Protein AF-A0A969IN77-F1 (afdb_monomer)

Radius of gyration: 29.89 Å; Cα contacts (8 Å, |Δi|>4): 92; chains: 1; bounding box: 86×28×62 Å

Foldseek 3Di:
DDDDDDDDDDDDDPDPPPDPPPPPDDDFFDKDKDKDFDPVCVVVVQVVQQVCLCVPPVFGWAWDDWDDDPGMIMTMTGGD

Sequence (80 aa):
MFSRHILVALTCALALASCATSQRTKATAPTVTFEFSDEDEFDVIAERADLYCAEEYGRDADLIDRDADDDNYEVTFACK

pLDDT: mean 81.06, std 17.88, range [42.72, 98.12]

Nearest PDB structures (foldseek):
  4feu-assembly4_D  TM=5.007E-01  e=4.563E-01  Acinetobacter baumannii AYE
  4fex-assembly2_B  TM=4.306E-01  e=3.755E-01  Acinetobacter baumannii AYE
  4gkh-assembly18_K  TM=3.993E-01  e=5.197E-01  Acinetobacter baumannii AYE
  4gki-assembly6_F  TM=5.173E-01  e=9.954E-01  Acinetobacter baumannii AYE
  4few-assembly8_D  TM=3.514E-01  e=4.869E-01  Acinetobacter baumannii AYE

Solvent-accessible surface area (backbone atoms only — not comparable to full-atom values): 5203 Å² total; per-residue (Å²): 135,88,83,78,85,84,73,90,78,93,82,80,77,88,76,90,76,79,80,81,74,77,76,82,77,75,84,73,67,56,72,50,75,48,79,46,73,50,79,85,48,48,67,60,52,51,52,52,43,27,52,49,19,38,72,78,69,71,21,47,48,41,82,74,47,74,49,77,50,103,72,46,34,38,40,31,28,33,36,93

Mean predicted aligned error: 13.35 Å

Secondary structure (DSSP, 8-state):
------------------------PPPPPPEEEEEES-GGGHHHHHHHHHHHHHHHHS--EEEEEEEEETTEEEEEEEE-

Structure (mmCIF, N/CA/C/O backbone):
data_AF-A0A969IN77-F1
#
_entry.id   AF-A0A969IN77-F1
#
loop_
_atom_site.group_PDB
_atom_site.id
_atom_site.type_symbol
_atom_site.label_atom_id
_atom_site.label_alt_id
_atom_site.label_comp_id
_atom_site.label_asym_id
_atom_site.label_entity_id
_atom_site.label_seq_id
_atom_site.pdbx_PDB_ins_code
_atom_site.Cartn_x
_atom_site.Cartn_y
_atom_site.Cartn_z
_atom_site.occupancy
_atom_site.B_iso_or_equiv
_atom_site.auth_seq_id
_atom_site.auth_comp_id
_atom_site.auth_asym_id
_atom_site.auth_atom_id
_atom_site.pdbx_PDB_model_num
ATOM 1 N N . MET A 1 1 ? -74.821 20.425 43.663 1.00 43.53 1 MET A N 1
ATOM 2 C CA . MET A 1 1 ? -74.820 19.053 43.110 1.00 43.53 1 MET A CA 1
ATOM 3 C C . MET A 1 1 ? -74.363 19.162 41.664 1.00 43.53 1 MET A C 1
ATOM 5 O O . MET A 1 1 ? -75.060 19.786 40.886 1.00 43.53 1 MET A O 1
ATOM 9 N N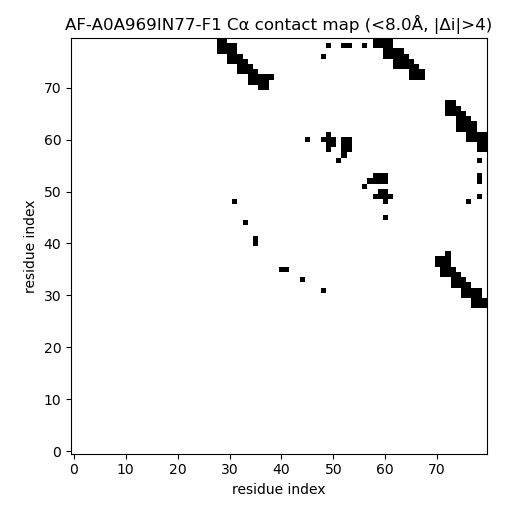 . PHE A 1 2 ? -73.054 19.012 41.442 1.00 46.28 2 PHE A N 1
ATOM 10 C CA . PHE A 1 2 ? -72.421 17.844 40.802 1.00 46.28 2 PHE A CA 1
ATOM 11 C C . PHE A 1 2 ? -72.798 17.726 39.317 1.00 46.28 2 PHE A C 1
ATOM 13 O O . PHE A 1 2 ? -73.970 17.666 39.000 1.00 46.28 2 PHE A O 1
ATOM 20 N N . SER A 1 3 ? -71.907 17.566 38.351 1.00 42.72 3 SER A N 1
ATOM 21 C CA . SER A 1 3 ? -70.450 17.512 38.282 1.00 42.72 3 SER A CA 1
ATOM 22 C C . SER A 1 3 ? -70.139 17.233 36.793 1.00 42.72 3 SER A C 1
ATOM 24 O O . SER A 1 3 ? -70.990 16.679 36.100 1.00 42.72 3 SER A O 1
ATOM 26 N N . ARG A 1 4 ? -68.893 17.481 36.365 1.00 54.28 4 ARG A N 1
ATOM 2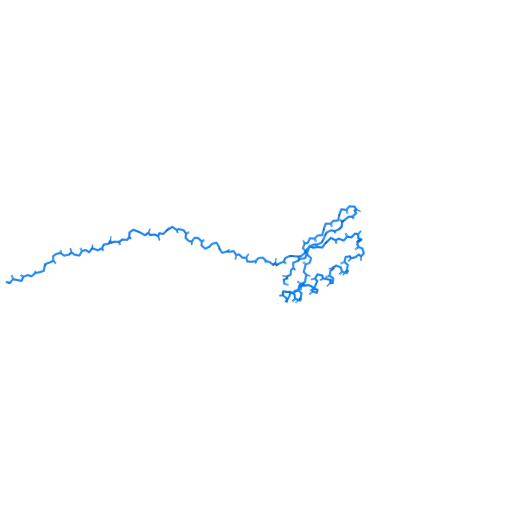7 C CA . ARG A 1 4 ? -68.213 16.848 35.206 1.00 54.28 4 ARG A CA 1
ATOM 28 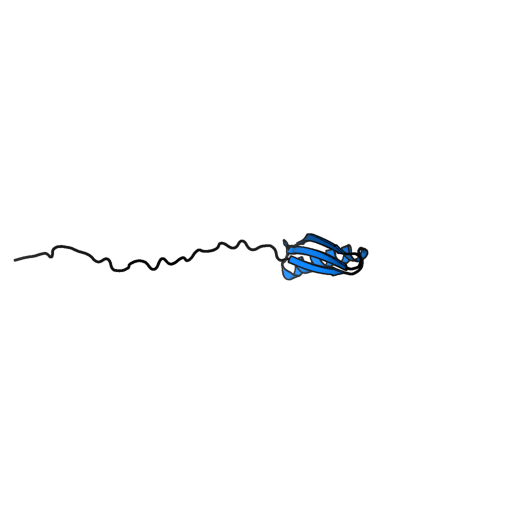C C . ARG A 1 4 ? -68.391 17.509 33.836 1.00 54.28 4 ARG A C 1
ATOM 30 O O . ARG A 1 4 ? -69.110 17.039 32.966 1.00 54.28 4 ARG A O 1
ATOM 37 N N . HIS A 1 5 ? -67.598 18.561 33.647 1.00 46.38 5 HIS A N 1
ATOM 38 C CA . HIS A 1 5 ? -66.490 18.582 32.681 1.00 46.38 5 HIS A CA 1
ATOM 39 C C . HIS A 1 5 ? -66.620 17.609 31.496 1.00 46.38 5 HIS A C 1
ATOM 41 O O . HIS A 1 5 ? -66.211 16.449 31.571 1.00 46.38 5 HIS A O 1
ATOM 47 N N . ILE A 1 6 ? -67.149 18.129 30.390 1.00 62.59 6 ILE A N 1
ATOM 48 C CA . ILE A 1 6 ? -67.063 17.515 29.067 1.00 62.59 6 ILE A CA 1
ATOM 49 C C . ILE A 1 6 ? -65.648 17.765 28.529 1.00 62.59 6 ILE A C 1
ATOM 51 O O . ILE A 1 6 ? -65.284 18.902 28.250 1.00 62.59 6 ILE A O 1
ATOM 55 N N . LEU A 1 7 ? -64.892 16.661 28.484 1.00 57.19 7 LEU A N 1
ATOM 56 C CA . LEU A 1 7 ? -63.873 16.242 27.508 1.00 57.19 7 LEU A CA 1
ATOM 57 C C . LEU A 1 7 ? -62.811 17.285 27.074 1.00 57.19 7 LEU A C 1
ATOM 59 O O . LEU A 1 7 ? -63.129 18.279 26.440 1.00 57.19 7 LEU A O 1
ATOM 63 N N . VAL A 1 8 ? -61.527 17.136 27.459 1.00 56.34 8 VAL A N 1
ATOM 64 C CA . VAL A 1 8 ? -60.526 16.203 26.855 1.00 56.34 8 VAL A CA 1
ATOM 65 C C . VAL A 1 8 ? -60.304 16.572 25.380 1.00 56.34 8 VAL A C 1
ATOM 67 O O . VAL A 1 8 ? -61.264 16.618 24.630 1.00 56.34 8 VAL A O 1
ATOM 70 N N . ALA A 1 9 ? -59.121 16.808 24.821 1.00 51.53 9 ALA A N 1
ATOM 71 C CA . ALA A 1 9 ? -57.714 16.723 25.200 1.00 51.53 9 ALA A CA 1
ATOM 72 C C . ALA A 1 9 ? -56.969 17.551 24.125 1.00 51.53 9 ALA A C 1
ATOM 74 O O . ALA A 1 9 ? -57.400 17.612 22.979 1.00 51.53 9 ALA A O 1
ATOM 75 N N . LEU A 1 10 ? -55.971 18.360 24.472 1.00 58.62 10 LEU A N 1
ATOM 76 C CA . LEU A 1 10 ? -54.559 17.972 24.400 1.00 58.62 10 LEU A CA 1
ATOM 77 C C . LEU A 1 10 ? -54.169 17.264 23.086 1.00 58.62 10 LEU A C 1
ATOM 79 O O . LEU A 1 10 ? -54.159 16.043 23.041 1.00 58.62 10 LEU A O 1
ATOM 83 N N . THR A 1 11 ? -53.725 18.028 22.087 1.00 55.72 11 THR A N 1
ATOM 84 C CA . THR A 1 11 ? -52.656 17.597 21.163 1.00 55.72 11 THR A CA 1
ATOM 85 C C . THR A 1 11 ? -51.865 18.819 20.702 1.00 55.72 11 THR A C 1
ATOM 87 O O . THR A 1 11 ? -52.051 19.355 19.613 1.00 55.72 11 THR A O 1
ATOM 90 N N . CYS A 1 12 ? -50.988 19.277 21.599 1.00 50.66 12 CYS A N 1
ATOM 91 C CA . CYS A 1 12 ? -49.740 19.935 21.230 1.00 50.66 12 CYS A CA 1
ATOM 92 C C . CYS A 1 12 ? -48.865 18.976 20.405 1.00 50.66 12 CYS A C 1
ATOM 94 O O . CYS A 1 12 ? -48.973 17.762 20.555 1.00 50.66 12 CYS A O 1
ATOM 96 N N . ALA A 1 13 ? -47.925 19.565 19.661 1.00 53.69 13 ALA A N 1
ATOM 97 C CA . ALA A 1 13 ? -46.800 18.930 18.970 1.00 53.69 13 ALA A CA 1
ATOM 98 C C . ALA A 1 13 ? -47.115 18.334 17.586 1.00 53.69 13 ALA A C 1
ATOM 100 O O . ALA A 1 13 ? -47.127 17.121 17.386 1.00 53.69 13 ALA A O 1
ATOM 101 N N . LEU A 1 14 ? -47.253 19.221 16.589 1.00 56.22 14 LEU A N 1
ATOM 102 C CA . LEU A 1 14 ? -46.842 18.855 15.235 1.00 56.22 14 LEU A CA 1
ATOM 103 C C . LEU A 1 14 ? -45.334 18.590 15.248 1.00 56.22 14 LEU A C 1
ATOM 105 O O . LEU A 1 14 ? -44.534 19.400 15.718 1.00 56.22 14 LEU A O 1
ATOM 109 N N . ALA A 1 15 ? -45.006 17.397 14.777 1.00 56.62 15 ALA A N 1
ATOM 110 C CA . ALA A 1 15 ? -43.722 16.746 14.861 1.00 56.62 15 ALA A CA 1
ATOM 111 C C . ALA A 1 15 ? -42.599 17.509 14.145 1.00 56.62 15 ALA A C 1
ATOM 113 O O . ALA A 1 15 ? -42.649 17.757 12.941 1.00 56.62 15 ALA A O 1
ATOM 114 N N . LEU A 1 16 ? -41.523 17.760 14.889 1.00 55.91 16 LEU A N 1
ATOM 115 C CA . LEU A 1 16 ? -40.170 17.854 14.354 1.00 55.91 16 LEU A CA 1
ATOM 116 C C . LEU A 1 16 ? -39.767 16.456 13.859 1.00 55.91 16 LEU A C 1
ATOM 118 O O . LEU A 1 16 ? -39.175 15.674 14.595 1.00 55.91 16 LEU A O 1
ATOM 122 N N . ALA A 1 17 ? -40.136 16.120 12.628 1.00 59.09 17 ALA A N 1
ATOM 123 C CA . ALA A 1 17 ? -39.650 14.928 11.935 1.00 59.09 17 ALA A CA 1
ATOM 124 C C . ALA A 1 17 ? -38.921 15.339 10.649 1.00 59.09 17 ALA A C 1
ATOM 126 O O . ALA A 1 17 ? -39.195 14.850 9.558 1.00 59.09 17 ALA A O 1
ATOM 127 N N . SER A 1 18 ? -37.999 16.292 10.770 1.00 54.41 18 SER A N 1
ATOM 128 C CA . SER A 1 18 ? -37.032 16.604 9.722 1.00 54.41 18 SER A CA 1
ATOM 129 C C . SER A 1 18 ? -35.896 15.580 9.778 1.00 54.41 18 SER A C 1
ATOM 131 O O . SER A 1 18 ? -35.052 15.635 10.667 1.00 54.41 18 SER A O 1
ATOM 133 N N . CYS A 1 19 ? -35.943 14.625 8.845 1.00 57.97 19 CYS A N 1
ATOM 134 C CA . CYS A 1 19 ? -3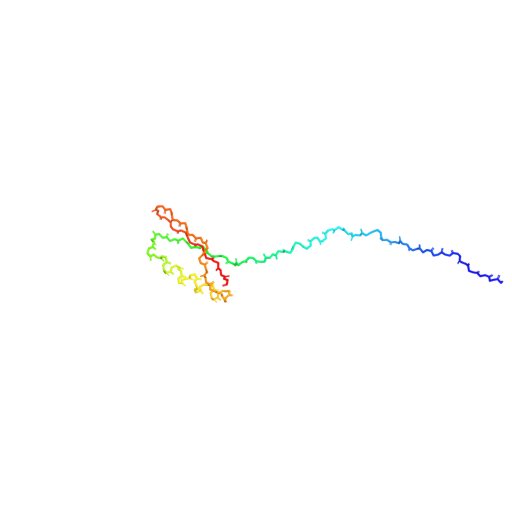4.868 13.767 8.340 1.00 57.97 19 CYS A CA 1
ATOM 135 C C . CYS A 1 19 ? -33.573 13.691 9.168 1.00 57.97 19 CYS A C 1
ATOM 137 O O . CYS A 1 19 ? -32.564 14.294 8.813 1.00 57.97 19 CYS A O 1
ATOM 139 N N . ALA A 1 20 ? -33.546 12.814 10.167 1.00 60.06 20 ALA A N 1
ATOM 140 C CA . ALA A 1 20 ? -32.320 12.096 10.497 1.00 60.06 20 ALA A CA 1
ATOM 141 C C . ALA A 1 20 ? -32.283 10.822 9.639 1.00 60.06 20 ALA A C 1
ATOM 143 O O . ALA A 1 20 ? -32.517 9.717 10.125 1.00 60.06 20 ALA A O 1
ATOM 144 N N . THR A 1 21 ? -32.051 10.971 8.329 1.00 63.22 21 THR A N 1
ATOM 145 C CA . THR A 1 21 ? -31.628 9.828 7.512 1.00 63.22 21 THR A CA 1
ATOM 146 C C . THR A 1 21 ? -30.263 9.427 8.044 1.00 63.22 21 THR A C 1
ATOM 148 O O . THR A 1 21 ? -29.260 10.080 7.769 1.00 63.22 21 THR A O 1
ATOM 151 N N . SER A 1 22 ? -30.220 8.373 8.856 1.00 63.28 22 SER A N 1
ATOM 152 C CA . SER A 1 22 ? -28.978 7.675 9.152 1.00 63.28 22 SER A CA 1
ATOM 153 C C . SER A 1 22 ? -28.481 7.086 7.834 1.00 63.28 22 SER A C 1
ATOM 155 O O . SER A 1 22 ? -28.877 5.985 7.451 1.00 63.28 22 SER A O 1
ATOM 157 N N . GLN A 1 23 ? -27.658 7.832 7.093 1.00 67.00 23 GLN A N 1
ATOM 158 C CA . GLN A 1 23 ? -26.872 7.249 6.014 1.00 67.00 23 GLN A CA 1
ATOM 159 C C . GLN A 1 23 ? -25.974 6.207 6.675 1.00 67.00 23 GLN A C 1
ATOM 161 O O . GLN A 1 23 ? -25.014 6.540 7.364 1.00 67.00 23 GLN A O 1
ATOM 166 N N . ARG A 1 24 ? -26.349 4.932 6.548 1.00 64.81 24 ARG A N 1
ATOM 167 C CA . ARG A 1 24 ? -25.528 3.814 6.999 1.00 64.81 24 ARG A CA 1
ATOM 168 C C . ARG A 1 24 ? -24.333 3.750 6.056 1.00 64.81 24 ARG A C 1
ATOM 170 O O . ARG A 1 24 ? -24.402 3.118 5.007 1.00 64.81 24 ARG A O 1
ATOM 177 N N . THR A 1 25 ? -23.266 4.455 6.403 1.00 68.81 25 THR A N 1
ATOM 178 C CA . THR A 1 25 ? -21.990 4.335 5.711 1.00 68.81 25 THR A CA 1
ATOM 179 C C . THR A 1 25 ? -21.389 2.988 6.096 1.00 68.81 25 THR A C 1
ATOM 181 O O . THR A 1 25 ? -21.214 2.667 7.272 1.00 68.81 25 THR A O 1
ATOM 184 N N . LYS A 1 26 ? -21.151 2.135 5.100 1.00 74.25 26 LYS A N 1
ATOM 185 C CA . LYS A 1 26 ? -20.312 0.953 5.284 1.00 74.25 26 LYS A CA 1
ATOM 186 C C . LYS A 1 26 ? -18.873 1.445 5.176 1.00 74.25 26 LYS A C 1
ATOM 188 O O . LYS A 1 26 ? -18.517 1.989 4.136 1.00 74.25 26 LYS A O 1
ATOM 193 N N . ALA A 1 27 ? -18.084 1.301 6.238 1.00 75.44 27 ALA A N 1
ATOM 194 C CA . ALA A 1 27 ? -16.659 1.603 6.172 1.00 75.44 27 ALA A CA 1
ATOM 195 C C . ALA A 1 27 ? -16.005 0.693 5.119 1.00 75.44 27 ALA A C 1
ATOM 197 O O . ALA A 1 27 ? -16.222 -0.523 5.127 1.00 75.44 27 ALA A O 1
ATOM 198 N N . THR A 1 28 ? -15.274 1.290 4.183 1.00 83.88 28 THR A N 1
ATOM 199 C CA . THR A 1 28 ? -14.406 0.576 3.243 1.00 83.88 28 THR A CA 1
ATOM 200 C C . THR A 1 28 ? -13.059 0.303 3.901 1.00 83.88 28 THR A C 1
ATOM 202 O O . THR A 1 28 ? -12.677 1.002 4.841 1.00 83.88 28 THR A O 1
ATOM 205 N N . ALA A 1 29 ? -12.363 -0.734 3.432 1.00 89.50 29 ALA A N 1
ATOM 206 C CA . ALA A 1 29 ? -11.005 -1.017 3.881 1.00 89.50 29 ALA A CA 1
ATOM 207 C C . ALA A 1 29 ? -10.096 0.198 3.595 1.00 89.50 29 ALA A C 1
ATOM 209 O O . ALA A 1 29 ? -10.259 0.811 2.533 1.00 89.50 29 ALA A O 1
ATOM 210 N N . PRO A 1 30 ? -9.184 0.564 4.514 1.00 93.44 30 PRO A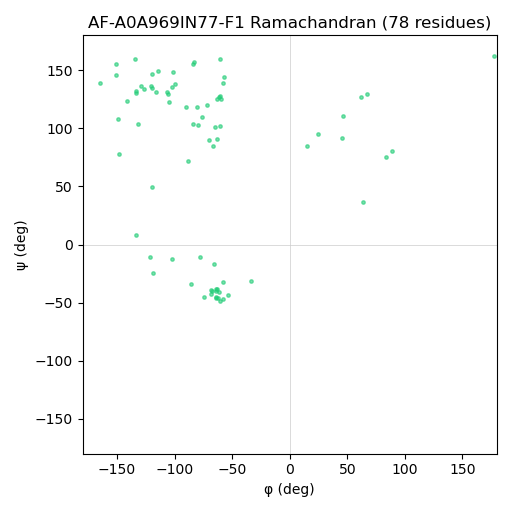 N 1
ATOM 211 C CA . PRO A 1 30 ? -8.146 1.551 4.238 1.00 93.44 30 PRO A CA 1
ATOM 212 C C . PRO A 1 30 ? -7.309 1.125 3.033 1.00 93.44 30 PRO A C 1
ATOM 214 O O . PRO A 1 30 ? -7.049 -0.066 2.854 1.00 93.44 30 PRO A O 1
ATOM 217 N N . THR A 1 31 ? -6.885 2.094 2.227 1.00 96.06 31 THR A N 1
ATOM 218 C CA . THR A 1 31 ? -6.024 1.862 1.067 1.00 96.06 31 THR A CA 1
ATOM 219 C C . THR A 1 31 ? -4.715 2.618 1.210 1.00 96.06 31 THR A C 1
ATOM 221 O O . THR A 1 31 ? -4.690 3.720 1.761 1.00 96.06 31 THR A O 1
ATOM 224 N N . VAL A 1 32 ? -3.645 2.032 0.687 1.00 94.88 32 VAL A N 1
ATOM 225 C CA . VAL A 1 32 ? -2.310 2.629 0.636 1.00 94.88 32 VAL A CA 1
ATOM 226 C C . VAL A 1 32 ? -1.770 2.543 -0.776 1.00 94.88 32 VAL A C 1
ATOM 228 O O . VAL A 1 32 ? -1.902 1.503 -1.416 1.00 94.88 32 VAL A O 1
ATOM 231 N N . THR A 1 33 ? -1.170 3.632 -1.240 1.00 95.81 33 THR A N 1
ATOM 232 C CA . THR A 1 33 ? -0.648 3.760 -2.600 1.00 95.81 33 THR A CA 1
ATOM 233 C C . THR A 1 33 ? 0.844 4.046 -2.541 1.00 95.81 33 THR A C 1
ATOM 235 O O . THR A 1 33 ? 1.294 4.848 -1.718 1.00 95.81 33 THR A O 1
ATOM 238 N N . PHE A 1 34 ? 1.609 3.374 -3.394 1.00 93.19 34 PHE A N 1
ATOM 239 C CA . PHE A 1 34 ? 3.047 3.548 -3.520 1.00 93.19 34 PHE A CA 1
ATOM 240 C C . PHE A 1 34 ? 3.411 3.837 -4.969 1.00 93.19 34 PHE A C 1
ATOM 242 O O . PHE A 1 34 ? 2.979 3.119 -5.865 1.00 93.19 34 PHE A O 1
ATOM 249 N N . GLU A 1 35 ? 4.254 4.845 -5.160 1.00 93.69 35 GLU A N 1
ATOM 250 C CA . GLU A 1 35 ? 4.907 5.141 -6.432 1.00 93.69 35 GLU A CA 1
ATOM 251 C C . GLU A 1 35 ? 6.337 4.585 -6.404 1.00 93.69 35 GLU A C 1
ATOM 253 O O . GLU A 1 35 ? 7.028 4.687 -5.380 1.00 93.69 35 GLU A O 1
ATOM 258 N N . PHE A 1 36 ? 6.770 3.977 -7.503 1.00 90.31 36 PHE A N 1
ATOM 259 C CA . PHE A 1 36 ? 8.088 3.366 -7.654 1.00 90.31 36 PHE A CA 1
ATOM 260 C C . PHE A 1 36 ? 8.545 3.417 -9.120 1.00 90.31 36 PHE A C 1
ATOM 262 O O . PHE A 1 36 ? 7.734 3.555 -10.032 1.00 90.31 36 PHE A O 1
ATOM 269 N N . SER A 1 37 ? 9.859 3.383 -9.354 1.00 88.50 37 SER A N 1
ATOM 270 C CA . SER A 1 37 ? 10.447 3.661 -10.679 1.00 88.50 37 SER A CA 1
ATOM 271 C C . SER A 1 37 ? 10.874 2.421 -11.458 1.00 88.50 37 SER A C 1
ATOM 273 O O . SER A 1 37 ? 11.192 2.525 -12.639 1.00 88.50 37 SER A O 1
ATOM 275 N N . ASP A 1 38 ? 10.925 1.263 -10.807 1.00 86.31 38 ASP A N 1
ATOM 276 C CA . ASP A 1 38 ? 11.408 0.021 -11.406 1.00 86.31 38 ASP A CA 1
ATOM 277 C C . ASP A 1 38 ? 10.441 -1.119 -11.093 1.00 86.31 38 ASP A C 1
ATOM 279 O O . ASP A 1 38 ? 10.077 -1.328 -9.939 1.00 86.31 38 ASP A O 1
ATOM 283 N N . GLU A 1 39 ? 10.032 -1.875 -12.109 1.00 83.25 39 GLU A N 1
ATOM 284 C CA . GLU A 1 39 ? 9.113 -2.996 -11.929 1.00 83.25 39 GLU A CA 1
ATOM 285 C C . GLU A 1 39 ? 9.658 -4.040 -10.939 1.00 83.25 39 GLU A C 1
ATOM 287 O O . GLU A 1 39 ? 8.888 -4.627 -10.173 1.00 83.25 39 GLU A O 1
ATOM 292 N N . ASP A 1 40 ? 10.983 -4.210 -10.897 1.00 85.56 40 ASP A N 1
ATOM 293 C CA . ASP A 1 40 ? 11.665 -5.140 -9.995 1.00 85.56 40 ASP A CA 1
ATOM 294 C C . ASP A 1 40 ? 11.522 -4.735 -8.511 1.00 85.56 40 ASP A C 1
ATOM 296 O O . ASP A 1 40 ? 11.724 -5.558 -7.614 1.00 85.56 40 ASP A O 1
ATOM 300 N N . GLU A 1 41 ? 11.128 -3.490 -8.215 1.00 90.94 41 GLU A N 1
ATOM 301 C CA . GLU A 1 41 ? 10.837 -3.034 -6.850 1.00 90.94 41 GLU A CA 1
ATOM 302 C C . GLU A 1 41 ? 9.464 -3.496 -6.344 1.00 90.94 41 GLU A C 1
ATOM 304 O O . GLU A 1 41 ? 9.197 -3.390 -5.144 1.00 90.94 41 GLU A O 1
ATOM 309 N N . PHE A 1 42 ? 8.600 -4.048 -7.205 1.00 91.06 42 PHE A N 1
ATOM 310 C CA . PHE A 1 42 ? 7.242 -4.442 -6.825 1.00 91.06 42 PHE 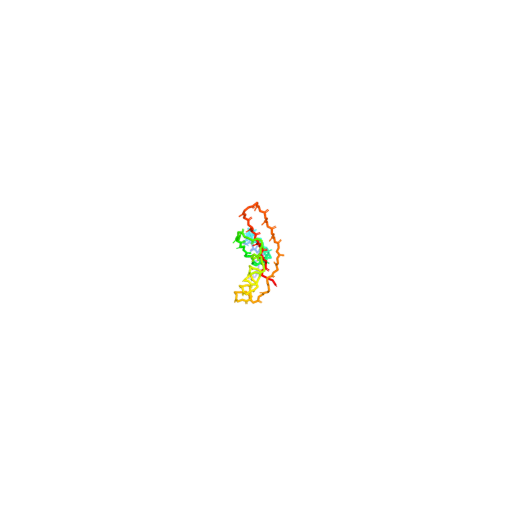A CA 1
ATOM 311 C C . PHE A 1 42 ? 7.211 -5.379 -5.609 1.00 91.06 42 PHE A C 1
ATOM 313 O O . PHE A 1 42 ? 6.412 -5.157 -4.702 1.00 91.06 42 PHE A O 1
ATOM 320 N N . ASP A 1 43 ? 8.092 -6.382 -5.544 1.00 93.56 43 ASP A N 1
ATOM 321 C CA . ASP A 1 43 ? 8.130 -7.334 -4.422 1.00 93.56 43 ASP A CA 1
ATOM 322 C C . ASP A 1 43 ? 8.480 -6.641 -3.095 1.00 93.56 43 ASP A C 1
ATOM 324 O O . ASP A 1 43 ? 7.878 -6.922 -2.057 1.00 93.56 43 ASP A O 1
ATOM 328 N N . VAL A 1 44 ? 9.399 -5.672 -3.135 1.00 95.06 44 VAL A N 1
ATOM 329 C CA . VAL A 1 44 ? 9.778 -4.859 -1.968 1.00 95.06 44 VAL A CA 1
ATOM 330 C C . VAL A 1 44 ? 8.615 -3.965 -1.539 1.00 95.06 44 VAL A C 1
ATOM 332 O O . VAL A 1 44 ? 8.354 -3.797 -0.346 1.00 95.06 44 VAL A O 1
ATOM 335 N N . ILE A 1 45 ? 7.896 -3.389 -2.503 1.00 96.19 45 ILE A N 1
ATOM 336 C CA . ILE A 1 45 ? 6.725 -2.553 -2.236 1.00 96.19 45 ILE A CA 1
ATOM 337 C C . ILE A 1 45 ? 5.569 -3.384 -1.669 1.00 96.19 45 ILE A C 1
ATOM 339 O O . ILE A 1 45 ? 4.904 -2.925 -0.741 1.00 96.19 45 ILE A O 1
ATOM 343 N N . ALA A 1 46 ? 5.361 -4.605 -2.162 1.00 95.94 46 ALA A N 1
ATOM 344 C CA . ALA A 1 46 ? 4.355 -5.526 -1.650 1.00 95.94 46 ALA A CA 1
ATOM 345 C C . ALA A 1 46 ? 4.655 -5.947 -0.202 1.00 95.94 46 ALA A C 1
ATOM 347 O O . ALA A 1 46 ? 3.767 -5.866 0.646 1.00 95.94 46 ALA A O 1
ATOM 348 N N . GLU A 1 47 ? 5.905 -6.305 0.116 1.00 97.06 47 GLU A N 1
ATOM 349 C CA . GLU A 1 47 ? 6.320 -6.608 1.496 1.00 97.06 47 GLU A CA 1
ATOM 350 C C . GLU A 1 47 ? 6.147 -5.388 2.415 1.00 97.06 47 GLU A C 1
ATOM 352 O O . GLU A 1 47 ? 5.649 -5.502 3.536 1.00 97.06 47 GLU A O 1
ATOM 357 N N . ARG A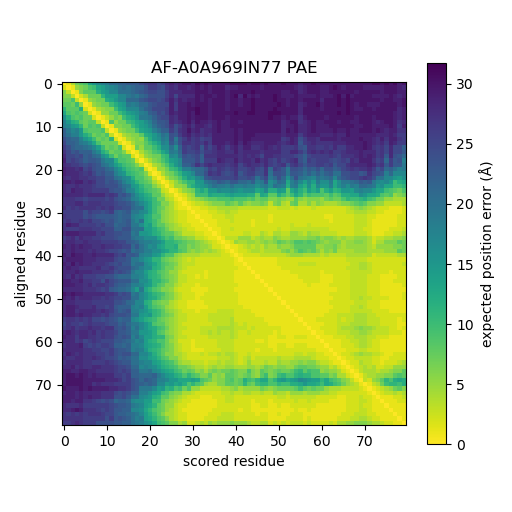 1 48 ? 6.489 -4.187 1.926 1.00 96.75 48 ARG A N 1
ATOM 358 C CA . ARG A 1 48 ? 6.281 -2.940 2.675 1.00 96.75 48 ARG A CA 1
ATOM 359 C C . ARG A 1 48 ? 4.801 -2.655 2.928 1.00 96.75 48 ARG A C 1
ATOM 361 O O . ARG A 1 48 ? 4.461 -2.167 4.006 1.00 96.75 48 ARG A O 1
ATOM 368 N N . ALA A 1 49 ? 3.938 -2.916 1.950 1.00 97.38 49 ALA A N 1
ATOM 369 C CA . ALA A 1 49 ? 2.498 -2.742 2.088 1.00 97.38 49 ALA A CA 1
ATOM 370 C C . ALA A 1 49 ? 1.928 -3.691 3.146 1.00 97.38 49 ALA A C 1
ATOM 372 O O . ALA A 1 49 ? 1.164 -3.247 4.003 1.00 97.38 49 ALA A O 1
ATOM 373 N N . ASP A 1 50 ? 2.339 -4.961 3.117 1.00 97.56 50 ASP A N 1
ATOM 374 C CA . ASP A 1 50 ? 1.910 -5.976 4.081 1.00 97.56 50 ASP A CA 1
ATOM 375 C C . ASP A 1 50 ? 2.315 -5.602 5.508 1.00 97.56 50 ASP A C 1
ATOM 377 O O . ASP A 1 50 ? 1.466 -5.528 6.397 1.00 97.56 50 ASP A O 1
ATOM 381 N N . LEU A 1 51 ? 3.582 -5.221 5.705 1.00 98.12 51 LEU A N 1
ATOM 382 C CA . LEU A 1 51 ? 4.073 -4.744 6.996 1.00 98.12 51 LEU A CA 1
ATOM 383 C C . LEU A 1 51 ? 3.275 -3.528 7.493 1.00 98.12 51 LEU A C 1
ATOM 385 O O . LEU A 1 51 ? 2.838 -3.503 8.641 1.00 98.12 51 LEU A O 1
ATOM 389 N N . TYR A 1 52 ? 3.043 -2.534 6.630 1.00 96.81 52 TYR A N 1
ATOM 390 C CA . TYR A 1 52 ? 2.294 -1.334 7.003 1.00 96.81 52 TYR A CA 1
ATOM 391 C C . TYR A 1 52 ? 0.847 -1.657 7.397 1.00 96.81 52 TYR A C 1
ATOM 393 O O . TYR A 1 52 ? 0.358 -1.178 8.421 1.00 96.81 52 TYR A O 1
ATOM 401 N N . CYS A 1 53 ? 0.154 -2.489 6.616 1.00 97.44 53 CYS A N 1
ATOM 402 C CA . CYS A 1 53 ? -1.208 -2.904 6.940 1.00 97.44 53 CYS A CA 1
ATOM 403 C C . CYS A 1 53 ? -1.260 -3.710 8.251 1.00 97.44 53 CYS A C 1
ATOM 405 O O . CYS A 1 53 ? -2.183 -3.516 9.057 1.00 97.44 53 CYS A O 1
ATOM 407 N N . ALA A 1 54 ? -0.261 -4.559 8.502 1.00 97.44 54 ALA A N 1
ATOM 408 C CA . ALA A 1 54 ? -0.173 -5.368 9.709 1.00 97.44 54 ALA A CA 1
ATOM 409 C C . ALA A 1 54 ? 0.091 -4.507 10.953 1.00 97.44 54 ALA A C 1
ATOM 411 O O . ALA A 1 54 ? -0.554 -4.704 11.985 1.00 97.44 54 ALA A O 1
ATOM 412 N N . GLU A 1 55 ? 0.991 -3.528 10.860 1.00 97.50 55 GLU A N 1
ATOM 413 C CA . GLU A 1 55 ? 1.364 -2.654 11.976 1.00 97.50 55 GLU A CA 1
ATOM 414 C C . GLU A 1 55 ? 0.278 -1.617 12.303 1.00 97.50 55 GLU A C 1
ATOM 416 O O . GLU A 1 55 ? -0.080 -1.452 13.472 1.00 97.50 55 GLU A O 1
ATOM 421 N N . GLU A 1 56 ? -0.288 -0.951 11.293 1.00 97.00 56 GLU A N 1
ATOM 422 C CA . GLU A 1 56 ? -1.228 0.162 11.496 1.00 97.00 56 GLU A CA 1
ATOM 423 C C . GLU A 1 56 ? -2.680 -0.299 11.676 1.00 97.00 56 GLU A C 1
ATOM 425 O O . GLU A 1 56 ? -3.449 0.307 12.428 1.00 97.00 56 GLU A O 1
ATOM 430 N N . TYR A 1 57 ? -3.077 -1.381 10.997 1.00 95.2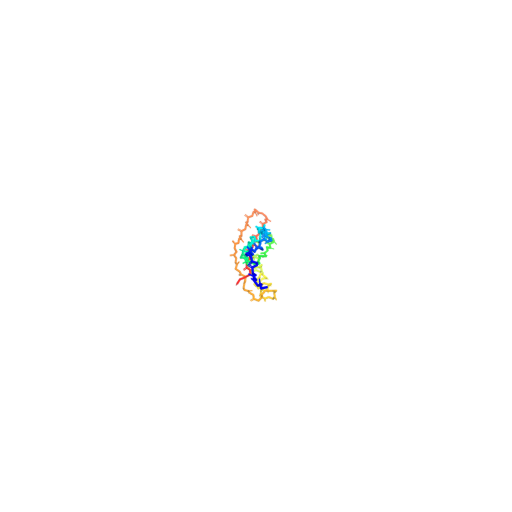5 57 TYR A N 1
ATOM 431 C CA . TYR A 1 57 ? -4.470 -1.841 10.974 1.00 95.25 57 TYR A CA 1
ATOM 432 C C . TYR A 1 57 ? -4.663 -3.268 11.498 1.00 95.25 57 TYR A C 1
ATOM 434 O O . TYR A 1 57 ? -5.810 -3.669 11.728 1.00 95.25 57 TYR A O 1
ATOM 442 N N . GLY A 1 58 ? -3.586 -4.033 11.714 1.00 96.38 58 GLY A N 1
ATOM 443 C CA . GLY A 1 58 ? -3.669 -5.446 12.088 1.00 96.38 58 GLY A CA 1
ATOM 444 C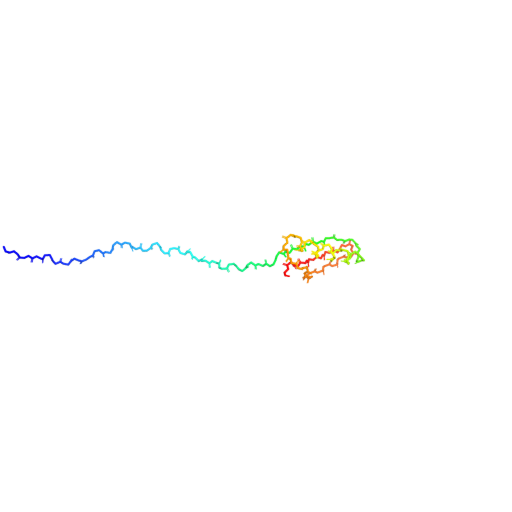 C . GLY A 1 58 ? -4.310 -6.300 10.993 1.00 96.38 58 GLY A C 1
ATOM 445 O O . GLY A 1 58 ? -5.122 -7.175 11.309 1.00 96.38 58 GLY A O 1
ATOM 446 N N . ARG A 1 59 ? -4.034 -5.978 9.724 1.00 95.81 59 ARG A N 1
ATOM 447 C CA . ARG A 1 59 ? -4.608 -6.605 8.522 1.00 95.81 59 ARG A CA 1
ATOM 448 C C . ARG A 1 59 ? -3.525 -6.907 7.497 1.00 95.81 59 ARG A C 1
ATOM 450 O O . ARG A 1 59 ? -2.502 -6.240 7.507 1.00 95.81 59 ARG A O 1
ATOM 457 N N . ASP A 1 60 ? -3.808 -7.823 6.583 1.00 96.75 60 ASP A N 1
ATOM 458 C CA . ASP A 1 60 ? -2.903 -8.125 5.476 1.00 96.75 60 ASP A CA 1
ATOM 459 C C . ASP A 1 60 ? -3.120 -7.114 4.336 1.00 96.75 60 ASP A C 1
ATOM 461 O O . ASP A 1 60 ? -4.187 -6.484 4.231 1.00 96.75 60 ASP A O 1
ATOM 465 N N . ALA A 1 61 ? -2.106 -6.938 3.490 1.00 97.50 61 ALA A N 1
ATOM 466 C CA . ALA A 1 61 ? -2.216 -6.099 2.301 1.00 97.50 61 ALA A CA 1
ATOM 467 C C . ALA A 1 61 ? -2.688 -6.908 1.087 1.00 97.50 61 ALA A C 1
ATOM 469 O O . ALA A 1 61 ? -1.989 -7.785 0.588 1.00 97.50 61 ALA A O 1
ATOM 470 N N . ASP A 1 62 ? -3.843 -6.537 0.539 1.00 97.44 62 ASP A N 1
ATOM 471 C CA . ASP A 1 62 ? -4.360 -7.103 -0.705 1.00 97.44 62 ASP A CA 1
ATOM 472 C C . ASP A 1 62 ? -4.181 -6.108 -1.851 1.00 97.44 62 ASP A C 1
ATOM 474 O O . ASP A 1 62 ? -4.727 -5.004 -1.805 1.00 97.44 62 ASP A O 1
ATOM 478 N N . LEU A 1 63 ? -3.474 -6.506 -2.910 1.00 96.00 63 LEU A N 1
ATOM 479 C CA . LEU A 1 63 ? -3.340 -5.707 -4.129 1.00 96.00 63 LEU A CA 1
ATOM 480 C C . LEU A 1 63 ? -4.724 -5.441 -4.742 1.00 96.00 63 LEU A C 1
ATOM 482 O O . LEU A 1 63 ? -5.472 -6.383 -5.020 1.00 96.00 63 LEU A O 1
ATOM 486 N N . ILE A 1 64 ? -5.059 -4.170 -4.967 1.00 96.31 64 ILE A N 1
ATOM 487 C CA . ILE A 1 64 ? -6.324 -3.778 -5.605 1.00 96.31 64 ILE A CA 1
ATOM 488 C C . ILE A 1 64 ? -6.135 -3.022 -6.913 1.00 96.31 64 ILE A C 1
ATOM 490 O O . ILE A 1 64 ? -7.047 -3.057 -7.737 1.00 96.31 64 ILE A O 1
ATOM 494 N N . ASP A 1 65 ? -4.989 -2.370 -7.098 1.00 93.56 65 ASP A N 1
ATOM 495 C CA . ASP A 1 65 ? -4.691 -1.628 -8.316 1.00 93.56 65 ASP A CA 1
ATOM 496 C C . ASP A 1 65 ? -3.193 -1.601 -8.603 1.00 93.56 65 ASP A C 1
ATOM 498 O O . ASP A 1 65 ? -2.379 -1.578 -7.675 1.00 93.56 65 ASP A O 1
ATOM 502 N N . ARG A 1 66 ? -2.841 -1.618 -9.886 1.00 90.94 66 ARG A N 1
ATOM 503 C CA . ARG A 1 66 ? -1.460 -1.505 -10.354 1.00 90.94 66 ARG A CA 1
ATOM 504 C C . ARG A 1 66 ? -1.460 -0.820 -11.710 1.00 90.94 66 ARG A C 1
ATOM 506 O O . ARG A 1 66 ? -1.801 -1.449 -12.712 1.00 90.94 66 ARG A O 1
ATOM 513 N N . ASP A 1 67 ? -1.006 0.420 -11.706 1.00 90.62 67 ASP A N 1
ATOM 514 C CA . ASP A 1 67 ? -0.798 1.224 -12.896 1.00 90.62 67 ASP A CA 1
ATOM 515 C C . ASP A 1 67 ? 0.694 1.249 -13.238 1.00 90.62 67 ASP A C 1
ATOM 517 O O . ASP A 1 67 ? 1.567 1.366 -12.375 1.00 90.62 67 ASP A O 1
ATOM 521 N N . ALA A 1 68 ? 0.991 1.078 -14.520 1.00 83.12 68 ALA A N 1
ATOM 522 C CA . ALA A 1 68 ? 2.340 1.129 -15.058 1.00 83.12 68 ALA A CA 1
ATOM 523 C C . ALA A 1 68 ? 2.316 2.041 -16.284 1.00 83.12 68 ALA A C 1
ATOM 525 O O . ALA A 1 68 ? 1.827 1.641 -17.342 1.00 83.12 68 ALA A O 1
ATOM 526 N N . ASP A 1 69 ? 2.824 3.258 -16.118 1.00 83.06 69 ASP A N 1
ATOM 527 C CA . ASP A 1 69 ? 3.138 4.166 -17.218 1.00 83.06 69 ASP A CA 1
ATOM 528 C C . ASP A 1 69 ? 4.650 4.123 -17.467 1.00 83.06 69 ASP A C 1
ATOM 530 O O . ASP A 1 69 ? 5.400 3.907 -16.524 1.00 83.06 69 ASP A O 1
ATOM 534 N N . ASP A 1 70 ? 5.086 4.322 -18.719 1.00 76.06 70 ASP A N 1
ATOM 535 C CA . ASP A 1 70 ? 6.431 4.028 -19.272 1.00 76.06 70 ASP A CA 1
ATOM 536 C C . ASP A 1 70 ? 7.652 4.204 -18.327 1.00 76.06 70 ASP A C 1
ATOM 538 O O . ASP A 1 70 ? 8.615 3.454 -18.468 1.00 76.06 70 ASP A O 1
ATOM 542 N N . ASP A 1 71 ? 7.616 5.141 -17.369 1.00 80.06 71 ASP A N 1
ATOM 543 C CA . ASP A 1 71 ? 8.680 5.405 -16.385 1.00 80.06 71 ASP A CA 1
ATOM 544 C C . ASP A 1 71 ? 8.187 5.567 -14.919 1.00 80.06 71 ASP A C 1
ATOM 546 O O . ASP A 1 71 ? 8.956 5.984 -14.048 1.00 80.06 71 ASP A O 1
ATOM 550 N N . ASN A 1 72 ? 6.909 5.303 -14.623 1.00 84.62 72 ASN A N 1
ATOM 551 C CA . ASN A 1 72 ? 6.329 5.437 -13.283 1.00 84.62 72 ASN A CA 1
ATOM 552 C C . ASN A 1 72 ? 5.335 4.310 -12.996 1.00 84.62 72 ASN A C 1
ATOM 554 O O . ASN A 1 72 ? 4.341 4.137 -13.705 1.00 84.62 72 ASN A O 1
ATOM 558 N N . TYR A 1 73 ? 5.579 3.589 -11.911 1.00 91.00 73 TYR A N 1
ATOM 559 C CA . TYR A 1 73 ? 4.695 2.544 -11.433 1.00 91.00 73 TYR A CA 1
ATOM 560 C C . TYR A 1 73 ? 3.960 3.034 -10.196 1.00 91.00 73 TYR A C 1
ATOM 562 O O . TYR A 1 73 ? 4.570 3.531 -9.251 1.00 91.00 73 TYR A O 1
ATOM 570 N N . GLU A 1 74 ? 2.649 2.850 -10.188 1.00 94.44 74 GLU A N 1
ATOM 571 C CA . GLU A 1 74 ? 1.804 3.096 -9.033 1.00 94.44 74 GLU A CA 1
ATOM 572 C C . GLU A 1 74 ? 1.117 1.789 -8.639 1.00 94.44 74 GLU A C 1
ATOM 574 O O . GLU A 1 74 ? 0.615 1.033 -9.470 1.00 94.44 74 GLU A O 1
ATOM 579 N N . VAL A 1 75 ? 1.103 1.489 -7.346 1.00 96.25 75 VAL A N 1
ATOM 580 C CA . VAL A 1 75 ? 0.424 0.309 -6.818 1.00 96.25 75 VAL A CA 1
ATOM 581 C C . VAL A 1 75 ? -0.402 0.680 -5.604 1.00 96.25 75 VAL A C 1
ATOM 583 O O . VAL A 1 75 ? 0.087 1.336 -4.685 1.00 96.25 75 VAL A O 1
ATOM 586 N N . THR A 1 76 ? -1.652 0.224 -5.580 1.00 97.06 76 THR A N 1
ATOM 587 C CA . THR A 1 76 ? -2.564 0.430 -4.457 1.00 97.06 76 THR A CA 1
ATOM 588 C C . THR A 1 76 ? -2.951 -0.900 -3.819 1.00 97.06 76 THR A C 1
ATOM 590 O O . THR A 1 76 ? -3.404 -1.835 -4.484 1.00 97.06 76 THR A O 1
ATOM 593 N N . PHE A 1 77 ? -2.838 -0.959 -2.494 1.00 97.38 77 PHE A N 1
ATOM 594 C CA . PHE A 1 77 ? -3.252 -2.084 -1.660 1.00 97.38 77 PHE A CA 1
ATOM 595 C C . PHE A 1 77 ? -4.410 -1.683 -0.748 1.00 97.38 77 PHE A C 1
ATOM 597 O O . PHE A 1 77 ? -4.504 -0.535 -0.315 1.00 97.38 77 PHE A O 1
ATOM 604 N N . ALA A 1 78 ? -5.280 -2.636 -0.422 1.00 97.62 78 ALA A N 1
ATOM 605 C CA . ALA A 1 78 ? -6.290 -2.513 0.622 1.00 97.62 78 ALA A CA 1
ATOM 606 C C . ALA A 1 78 ? -5.885 -3.335 1.851 1.00 97.62 78 ALA A C 1
ATOM 608 O O . ALA A 1 78 ? -5.631 -4.529 1.725 1.00 97.62 78 ALA A O 1
ATOM 609 N N . CYS A 1 79 ? -5.912 -2.724 3.035 1.00 96.50 79 CYS A N 1
ATOM 610 C CA . CYS A 1 79 ? -5.656 -3.415 4.299 1.00 96.50 79 CYS A CA 1
ATOM 611 C C . CYS A 1 79 ? -6.947 -4.094 4.793 1.00 96.50 79 CYS A C 1
ATOM 613 O O . CYS A 1 79 ? -7.851 -3.394 5.276 1.00 96.50 79 CYS A O 1
ATOM 615 N N . LYS A 1 80 ? -7.095 -5.423 4.663 1.00 94.50 80 LYS A N 1
ATOM 616 C CA . LYS A 1 80 ? -8.369 -6.105 4.988 1.00 94.50 80 LYS A CA 1
ATOM 617 C C . LYS A 1 80 ? -8.250 -7.509 5.580 1.00 94.50 80 LYS A C 1
ATOM 619 O O . LYS A 1 80 ? -7.278 -8.210 5.269 1.00 94.50 80 LYS A O 1
#